Protein AF-A0A9E1VPG2-F1 (afdb_monomer)

Sequence (49 aa):
MILLTGSTGGIGSLIVKNLSKIDKVIALYNNTKPDYKIDNVIYVQVDIT

Radius of gyration: 9.74 Å; Cα contacts (8 Å, |Δi|>4): 83; chains: 1; bounding box: 20×21×27 Å

Secondary structure (DSSP, 8-state):
-EEETTTTSHHHHHHHHHHTTTS-EEEEESS---SS--TTEEEEE----

Foldseek 3Di:
DEEAEPCPDDVNVVCVQVVQVVAQYEYEDEPDDDPDDHPSYDYDYDDPD

Nearest PDB structures (foldseek):
  2plw-assembly1_A  TM=6.476E-01  e=3.089E-01  Plasmodium falciparum 3D7
  1zg3-assembly1_A  TM=5.687E-01  e=3.814E-01  Medicago truncatula
  7qsg-assembly1_A  TM=6.423E-01  e=7.700E-01  Mycolicibacterium hassiacum
  6i5z-assembly2_C  TM=5.418E-01  e=1.668E+00  Papaver somniferum
  6a2p-assembly1_B  TM=5.356E-01  e=2.727E+00  Plasmodium falciparum

Structure (mmCIF, N/CA/C/O backbone):
data_AF-A0A9E1VPG2-F1
#
_entry.id   AF-A0A9E1VPG2-F1
#
loop_
_atom_site.group_PDB
_atom_site.id
_atom_site.type_symbol
_atom_site.label_atom_id
_atom_site.label_alt_id
_atom_site.label_comp_id
_atom_site.label_asym_id
_atom_site.label_entity_id
_atom_site.label_seq_id
_atom_site.pdbx_PDB_ins_code
_atom_site.Cartn_x
_atom_site.Cartn_y
_atom_site.Cartn_z
_atom_site.occupancy
_atom_site.B_iso_or_equiv
_atom_site.auth_seq_id
_atom_site.auth_comp_id
_atom_site.auth_asym_id
_atom_site.auth_atom_id
_atom_site.pdbx_PDB_model_num
ATOM 1 N N . MET A 1 1 ? -12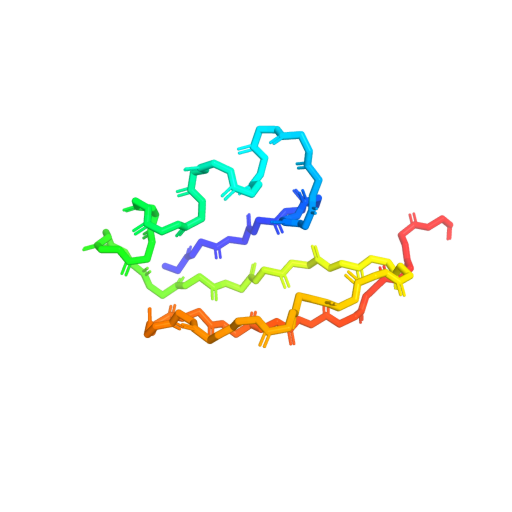.278 7.900 6.316 1.00 92.44 1 MET A N 1
ATOM 2 C CA . MET A 1 1 ? -11.732 7.215 5.130 1.00 92.44 1 MET A CA 1
ATOM 3 C C . MET A 1 1 ? -10.411 7.870 4.752 1.00 92.44 1 MET A C 1
ATOM 5 O O . MET A 1 1 ? -10.344 9.093 4.768 1.00 92.44 1 MET A O 1
ATOM 9 N N . ILE A 1 2 ? -9.379 7.090 4.414 1.00 97.88 2 ILE A N 1
ATOM 10 C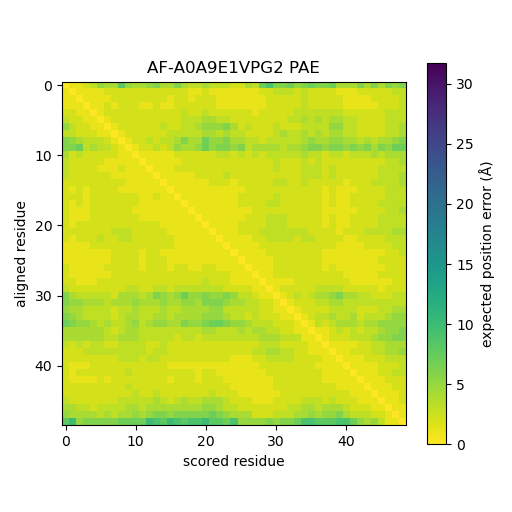 CA . ILE A 1 2 ? -8.028 7.575 4.074 1.00 97.88 2 ILE A CA 1
ATOM 11 C C . ILE A 1 2 ? -7.686 7.186 2.630 1.00 97.88 2 ILE A C 1
ATOM 13 O O . ILE A 1 2 ? -7.836 6.024 2.255 1.00 97.88 2 ILE A O 1
ATOM 17 N N . LEU A 1 3 ? -7.199 8.138 1.829 1.00 96.94 3 LEU A N 1
ATOM 18 C CA . LEU A 1 3 ? -6.662 7.890 0.488 1.00 96.94 3 LEU A CA 1
ATOM 19 C C . LEU A 1 3 ? -5.131 7.914 0.546 1.00 96.94 3 LEU A C 1
ATOM 21 O O . LEU A 1 3 ? -4.551 8.916 0.956 1.00 96.94 3 LEU A O 1
ATOM 25 N N . LEU A 1 4 ? -4.481 6.823 0.140 1.00 96.56 4 LEU A N 1
ATOM 26 C CA . LEU A 1 4 ? -3.025 6.690 0.168 1.00 96.56 4 LEU A CA 1
ATOM 27 C C . LEU A 1 4 ? -2.475 6.521 -1.250 1.00 96.56 4 LEU A C 1
ATOM 29 O O . LEU A 1 4 ? -2.578 5.446 -1.841 1.00 96.56 4 LEU A O 1
ATOM 33 N N . THR A 1 5 ? -1.852 7.570 -1.783 1.00 94.38 5 THR A N 1
ATOM 34 C CA . THR A 1 5 ? -1.099 7.515 -3.044 1.00 94.38 5 THR A CA 1
ATOM 35 C C . THR A 1 5 ? 0.283 6.903 -2.823 1.00 94.38 5 THR A C 1
ATOM 37 O O . THR A 1 5 ? 0.890 7.120 -1.777 1.00 94.38 5 THR A O 1
ATOM 40 N N . GLY A 1 6 ? 0.803 6.147 -3.795 1.00 91.62 6 GLY A N 1
ATOM 41 C CA . GLY A 1 6 ? 2.109 5.488 -3.647 1.00 91.62 6 GLY A CA 1
ATOM 42 C C . GLY A 1 6 ? 2.107 4.377 -2.590 1.00 91.62 6 GLY A C 1
ATOM 43 O O . GLY A 1 6 ? 3.123 4.116 -1.954 1.00 91.62 6 GLY A O 1
ATOM 44 N N . SER A 1 7 ? 0.962 3.721 -2.386 1.00 93.69 7 SER A N 1
ATOM 45 C CA . SER A 1 7 ? 0.756 2.739 -1.312 1.00 93.69 7 SER A CA 1
ATOM 46 C C . SER A 1 7 ? 1.628 1.480 -1.412 1.00 93.69 7 SER A C 1
ATOM 48 O O . SER A 1 7 ? 1.778 0.759 -0.428 1.00 93.69 7 SER A O 1
ATOM 50 N N . THR A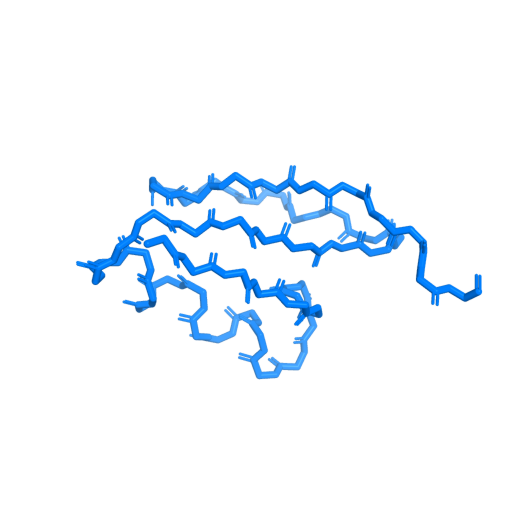 1 8 ? 2.209 1.215 -2.583 1.00 92.19 8 THR A N 1
ATOM 51 C CA . THR A 1 8 ? 3.012 0.018 -2.866 1.00 92.19 8 THR A CA 1
ATOM 52 C C . THR A 1 8 ? 4.517 0.272 -2.880 1.00 92.19 8 THR A C 1
ATOM 54 O O . THR A 1 8 ? 5.283 -0.668 -3.069 1.00 92.19 8 THR A O 1
ATOM 57 N N . GLY A 1 9 ? 4.962 1.509 -2.633 1.00 90.12 9 GLY A N 1
ATOM 58 C CA . GLY A 1 9 ? 6.378 1.877 -2.622 1.00 90.12 9 GLY A CA 1
ATOM 59 C C . GLY A 1 9 ? 6.770 2.747 -1.429 1.00 90.12 9 GLY A C 1
ATOM 60 O O . GLY A 1 9 ? 5.933 3.403 -0.808 1.00 90.12 9 GLY A O 1
ATOM 61 N N . GLY A 1 10 ? 8.070 2.763 -1.122 1.00 89.88 10 GLY A N 1
ATOM 62 C CA . GLY A 1 10 ? 8.675 3.658 -0.132 1.00 89.88 10 GLY A CA 1
ATOM 63 C C . GLY A 1 10 ? 7.964 3.658 1.224 1.00 89.88 10 GLY A C 1
ATOM 64 O O . GLY A 1 10 ? 7.753 2.616 1.833 1.00 89.88 10 GLY A O 1
ATOM 65 N N . ILE A 1 11 ? 7.595 4.849 1.700 1.00 92.94 11 ILE A N 1
ATOM 66 C CA . ILE A 1 11 ? 6.930 5.037 2.999 1.00 92.94 11 ILE A CA 1
ATOM 67 C C . ILE A 1 11 ? 5.491 4.496 2.973 1.00 92.94 11 ILE A C 1
ATOM 69 O O . ILE A 1 11 ? 5.010 3.995 3.989 1.00 92.94 11 ILE A O 1
ATOM 73 N N . GLY A 1 12 ? 4.813 4.545 1.820 1.00 94.00 12 GLY A N 1
ATOM 74 C CA . GLY A 1 12 ? 3.420 4.117 1.677 1.00 94.00 12 GLY A CA 1
ATOM 75 C C . GLY A 1 12 ? 3.205 2.658 2.080 1.00 94.00 12 GLY A C 1
ATOM 76 O O . GLY A 1 12 ? 2.269 2.357 2.825 1.00 94.00 12 GLY A O 1
ATOM 77 N N . SER A 1 13 ? 4.121 1.770 1.686 1.00 94.12 13 SER A N 1
ATOM 78 C CA . SER A 1 13 ? 4.054 0.345 2.035 1.00 94.12 13 SER A CA 1
ATOM 79 C C . SER A 1 13 ? 4.292 0.077 3.527 1.00 94.12 13 SER A C 1
ATOM 81 O O . SER A 1 13 ? 3.753 -0.885 4.072 1.00 94.12 13 SER A O 1
ATOM 83 N N . LEU A 1 14 ? 5.042 0.944 4.216 1.00 95.12 14 LEU A N 1
ATOM 84 C CA . LEU A 1 14 ? 5.321 0.818 5.650 1.00 95.12 14 LEU A CA 1
ATOM 85 C C . LEU A 1 14 ? 4.146 1.287 6.518 1.00 95.12 14 LEU A C 1
ATOM 87 O O . LEU A 1 14 ? 3.922 0.749 7.605 1.00 95.12 14 LEU A O 1
ATOM 91 N N . ILE A 1 15 ? 3.387 2.287 6.058 1.00 96.56 15 ILE A N 1
ATOM 92 C CA . ILE A 1 15 ? 2.339 2.923 6.870 1.00 96.56 15 ILE A CA 1
ATOM 93 C C . ILE A 1 15 ? 0.936 2.375 6.607 1.00 96.56 15 ILE A C 1
ATOM 95 O O . ILE A 1 15 ? 0.086 2.471 7.493 1.00 96.56 15 ILE A O 1
ATOM 99 N N . VAL A 1 16 ? 0.679 1.759 5.445 1.00 96.50 16 VAL A N 1
ATOM 100 C CA . VAL A 1 16 ? -0.668 1.312 5.035 1.00 96.50 16 VAL A CA 1
ATOM 101 C C . VAL A 1 16 ? -1.350 0.410 6.073 1.00 96.50 16 VAL A C 1
ATOM 103 O O . VAL A 1 16 ? -2.529 0.597 6.368 1.00 96.50 16 VAL A O 1
ATOM 106 N N . LYS A 1 17 ? -0.601 -0.498 6.716 1.00 96.00 17 LYS A N 1
ATOM 107 C CA . LYS A 1 17 ? -1.117 -1.386 7.775 1.00 96.00 17 LYS A CA 1
ATOM 108 C C . LYS A 1 17 ? -1.474 -0.650 9.068 1.00 96.00 17 LYS A C 1
ATOM 110 O O . LYS A 1 17 ? -2.334 -1.100 9.817 1.00 96.00 17 LYS A O 1
ATOM 115 N N . ASN A 1 18 ? -0.786 0.443 9.383 1.00 97.31 18 ASN A N 1
ATOM 116 C CA . ASN A 1 18 ? -1.111 1.239 10.565 1.00 97.31 18 ASN A CA 1
ATOM 117 C C . ASN A 1 18 ? -2.313 2.141 10.291 1.00 97.31 18 ASN A C 1
ATOM 119 O O . ASN A 1 18 ? -3.190 2.252 11.142 1.00 97.31 18 ASN A O 1
ATOM 123 N N . LEU A 1 19 ? -2.401 2.702 9.083 1.00 97.38 19 LEU A N 1
ATOM 124 C CA . LEU A 1 19 ? -3.549 3.500 8.655 1.00 97.38 19 LEU A CA 1
ATOM 125 C C . LEU A 1 19 ? -4.838 2.668 8.598 1.00 97.38 19 LEU A C 1
ATOM 127 O O . LEU A 1 19 ? -5.886 3.166 9.001 1.00 97.38 19 LEU A O 1
ATOM 131 N N . SER A 1 20 ? -4.761 1.391 8.203 1.00 97.25 20 SER A N 1
ATOM 132 C CA . SER A 1 20 ? -5.934 0.504 8.136 1.00 97.25 20 SER A CA 1
ATOM 133 C C . SER A 1 20 ? -6.583 0.206 9.492 1.00 97.25 20 SER A C 1
ATOM 135 O O . SER A 1 20 ? -7.758 -0.163 9.544 1.00 97.25 20 SER A O 1
ATOM 137 N N . LYS A 1 21 ? -5.839 0.390 10.592 1.00 97.94 21 LYS A N 1
ATOM 138 C CA . LYS A 1 21 ? -6.347 0.273 11.969 1.00 97.94 21 LYS A CA 1
ATOM 139 C C . LYS A 1 21 ? -7.110 1.514 12.431 1.00 97.94 21 LYS A C 1
ATOM 141 O O . LYS A 1 21 ? -7.870 1.422 13.386 1.00 97.94 21 LYS A O 1
ATOM 146 N N . ILE A 1 22 ? -6.862 2.662 11.802 1.00 97.62 22 ILE A N 1
ATOM 147 C CA . ILE A 1 22 ? -7.488 3.941 12.155 1.00 97.62 22 ILE A CA 1
ATOM 148 C C . ILE A 1 22 ? -8.801 4.090 11.389 1.00 97.62 22 ILE A C 1
ATOM 150 O O . ILE A 1 22 ? -9.816 4.469 11.964 1.00 97.62 22 ILE A O 1
ATOM 154 N N . ASP A 1 23 ? -8.781 3.791 10.089 1.00 97.94 23 ASP A N 1
ATOM 155 C CA . ASP A 1 23 ? -9.931 3.960 9.206 1.00 97.94 23 ASP A CA 1
ATOM 156 C C . ASP A 1 23 ? -9.786 3.087 7.948 1.00 97.94 23 ASP A C 1
ATOM 158 O O . ASP A 1 23 ? -8.726 2.520 7.678 1.00 97.94 23 ASP A O 1
ATOM 162 N N . LYS A 1 24 ? -10.847 2.994 7.143 1.00 98.00 24 LYS A N 1
ATOM 163 C CA . LYS A 1 24 ? -10.818 2.357 5.825 1.00 98.00 24 LYS A CA 1
ATOM 164 C C . LYS A 1 24 ? -9.843 3.085 4.903 1.00 98.00 24 LYS A C 1
ATOM 166 O O . LYS A 1 24 ? -9.965 4.298 4.703 1.00 98.00 24 LYS A O 1
ATOM 171 N N . VAL A 1 25 ? -8.932 2.331 4.290 1.00 98.25 25 VAL A N 1
ATOM 172 C CA . VAL A 1 25 ? -7.907 2.858 3.382 1.00 98.25 25 VAL A CA 1
ATOM 173 C C . VAL A 1 25 ? -8.219 2.482 1.936 1.00 98.25 25 VAL A C 1
ATOM 175 O O . VAL A 1 25 ? -8.449 1.316 1.613 1.00 98.25 25 VAL A O 1
ATOM 178 N N . ILE A 1 26 ? -8.170 3.473 1.049 1.00 97.88 26 ILE A N 1
ATOM 179 C CA . ILE A 1 26 ? -8.094 3.282 -0.399 1.00 97.88 26 ILE A CA 1
ATOM 180 C C . ILE A 1 26 ? -6.634 3.511 -0.797 1.00 97.88 26 ILE A C 1
ATOM 182 O O . ILE A 1 26 ? -6.117 4.623 -0.716 1.00 97.88 26 ILE A O 1
ATOM 186 N N . ALA A 1 27 ? -5.956 2.436 -1.170 1.00 96.94 27 ALA A N 1
ATOM 187 C CA . ALA A 1 27 ? -4.534 2.389 -1.461 1.00 96.94 27 ALA A CA 1
ATOM 188 C C . ALA A 1 27 ? -4.319 2.400 -2.983 1.00 96.94 27 ALA A C 1
ATOM 190 O O . ALA A 1 27 ? -4.694 1.455 -3.678 1.00 96.94 27 ALA A O 1
ATOM 191 N N . LEU A 1 28 ? -3.739 3.480 -3.510 1.00 96.19 28 LEU A N 1
ATOM 192 C CA . LEU A 1 28 ? -3.504 3.639 -4.944 1.00 96.19 28 LEU A CA 1
ATOM 193 C C . LEU A 1 28 ? -2.138 3.083 -5.347 1.00 96.19 28 LEU A C 1
ATOM 195 O O . LEU A 1 28 ? -1.142 3.284 -4.637 1.00 96.19 28 LEU A O 1
ATOM 199 N N . TYR A 1 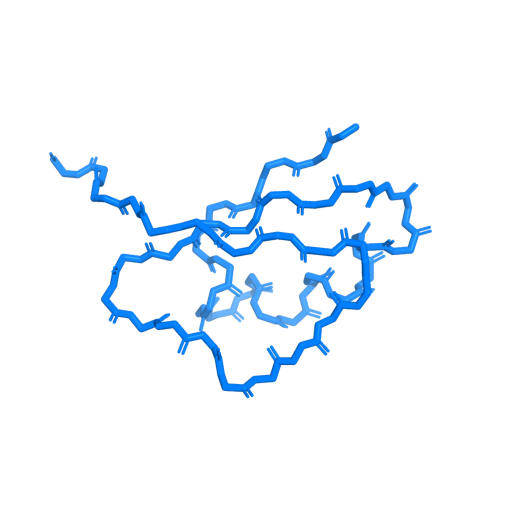29 ? -2.089 2.426 -6.502 1.00 95.25 29 TYR A N 1
ATOM 200 C CA . TYR A 1 29 ? -0.862 1.956 -7.144 1.00 95.25 29 TYR A CA 1
ATOM 201 C C . TYR A 1 29 ? -0.905 2.225 -8.650 1.00 95.25 29 TYR A C 1
ATOM 203 O O . TYR A 1 29 ? -1.985 2.264 -9.229 1.00 95.25 29 TYR A O 1
ATOM 211 N N . ASN A 1 30 ? 0.264 2.391 -9.276 1.00 94.69 30 ASN A N 1
ATOM 212 C CA . ASN A 1 30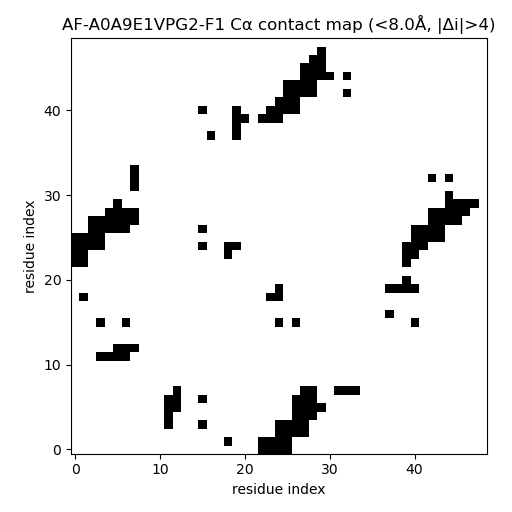 ? 0.358 2.560 -10.729 1.00 94.69 30 ASN A CA 1
ATOM 213 C C . ASN A 1 30 ? 0.570 1.200 -11.420 1.00 94.69 30 ASN A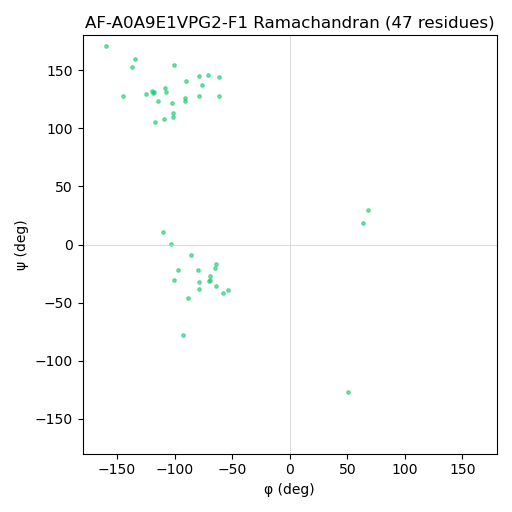 C 1
ATOM 215 O O . ASN A 1 30 ? -0.378 0.579 -11.887 1.00 94.69 30 ASN A O 1
ATOM 219 N N . ASN A 1 31 ? 1.801 0.679 -11.392 1.00 93.19 31 ASN A N 1
ATOM 220 C CA . ASN A 1 31 ? 2.156 -0.535 -12.142 1.00 93.19 31 ASN A CA 1
ATOM 221 C C . ASN A 1 31 ? 2.191 -1.807 -11.286 1.00 93.19 31 ASN A C 1
ATOM 223 O O . ASN A 1 31 ? 1.911 -2.898 -11.774 1.00 93.19 31 ASN A O 1
ATOM 227 N N . THR A 1 32 ? 2.523 -1.676 -10.000 1.00 91.44 32 THR A N 1
ATOM 228 C CA . THR A 1 32 ? 2.754 -2.828 -9.121 1.00 91.44 32 THR A CA 1
ATOM 229 C C . THR A 1 32 ? 1.630 -2.953 -8.111 1.00 91.44 32 THR A C 1
ATOM 231 O O . THR A 1 32 ? 1.555 -2.160 -7.170 1.00 91.44 32 THR A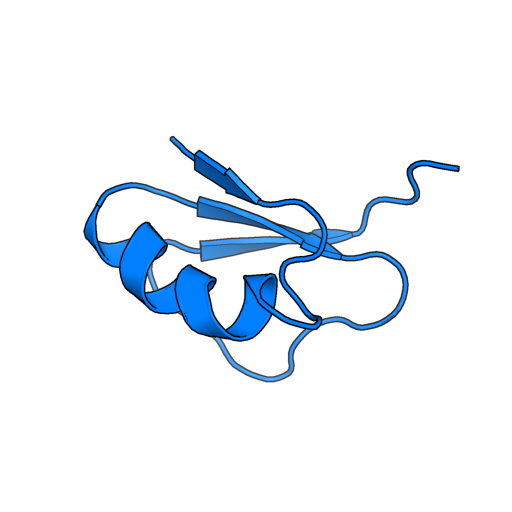 O 1
ATOM 234 N N . LYS A 1 33 ? 0.780 -3.965 -8.290 1.00 90.94 33 LYS A N 1
ATOM 235 C CA . LYS A 1 33 ? -0.197 -4.390 -7.284 1.00 90.94 33 LYS A CA 1
ATOM 236 C C . LYS A 1 33 ? 0.522 -5.185 -6.184 1.00 90.94 33 LYS A C 1
ATOM 238 O O . LYS A 1 33 ? 1.358 -6.021 -6.524 1.00 90.94 33 LYS A O 1
ATOM 243 N N . PRO A 1 34 ? 0.213 -4.975 -4.894 1.00 88.88 34 PRO A N 1
ATOM 244 C CA . 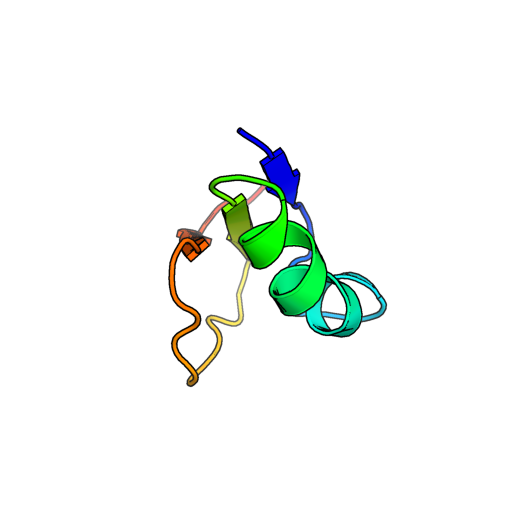PRO A 1 34 ? 0.781 -5.804 -3.840 1.00 88.88 34 PRO A CA 1
ATOM 245 C C . PRO A 1 34 ? 0.175 -7.214 -3.879 1.00 88.88 34 PRO A C 1
ATOM 247 O O . PRO A 1 34 ? -1.001 -7.392 -4.204 1.00 88.88 34 PRO A O 1
ATOM 250 N N . ASP A 1 35 ? 0.989 -8.211 -3.544 1.00 90.56 35 ASP A N 1
ATOM 251 C CA . ASP A 1 35 ? 0.639 -9.637 -3.496 1.00 90.56 35 ASP A CA 1
ATOM 252 C C . ASP A 1 35 ? 0.022 -10.066 -2.152 1.00 90.56 35 ASP A C 1
ATOM 254 O O . ASP A 1 35 ? -0.524 -11.161 -2.025 1.00 90.56 35 ASP A O 1
ATOM 258 N N . TYR A 1 36 ? 0.046 -9.181 -1.159 1.00 89.06 36 TYR A N 1
ATOM 259 C CA . TYR A 1 36 ? -0.561 -9.376 0.150 1.00 89.06 36 TYR A CA 1
ATOM 260 C C . TYR A 1 36 ? -1.913 -8.664 0.278 1.00 89.06 36 TYR A C 1
ATOM 262 O O . TYR A 1 36 ? -2.194 -7.646 -0.359 1.00 89.06 36 TYR A O 1
ATOM 270 N N . LYS A 1 37 ? -2.755 -9.182 1.176 1.00 91.75 37 LYS A N 1
ATOM 271 C CA . LYS A 1 37 ? -4.036 -8.575 1.548 1.00 91.75 37 LYS A CA 1
ATOM 272 C C . LYS A 1 37 ? -3.942 -7.988 2.953 1.00 91.75 37 LYS A C 1
ATOM 274 O O . LYS A 1 37 ? -3.439 -8.640 3.864 1.00 91.75 37 LYS A O 1
ATOM 279 N N . ILE A 1 38 ? -4.449 -6.769 3.124 1.00 95.00 38 ILE A N 1
ATOM 280 C CA . ILE A 1 38 ? -4.602 -6.122 4.430 1.00 95.00 38 ILE A CA 1
ATOM 281 C C . ILE A 1 38 ? -6.088 -5.858 4.642 1.00 95.00 38 ILE A C 1
ATOM 283 O O . ILE A 1 38 ? -6.757 -5.304 3.768 1.00 95.00 38 ILE A O 1
ATOM 287 N N . ASP A 1 39 ? -6.604 -6.254 5.802 1.00 96.25 39 ASP A N 1
ATOM 288 C CA . ASP A 1 39 ? -7.983 -5.959 6.170 1.00 96.25 39 ASP A CA 1
ATOM 289 C C . ASP A 1 39 ? -8.213 -4.449 6.235 1.00 96.25 39 ASP A C 1
ATOM 291 O O . ASP A 1 39 ? -7.341 -3.681 6.646 1.00 96.25 39 ASP A O 1
ATOM 295 N N . ASN A 1 40 ? -9.410 -4.031 5.821 1.00 97.00 40 ASN A N 1
ATOM 296 C CA . ASN A 1 40 ? -9.804 -2.624 5.753 1.00 97.00 40 ASN A CA 1
ATOM 297 C C . ASN A 1 40 ? -8.987 -1.775 4.749 1.00 97.00 40 ASN A C 1
ATOM 299 O O . ASN A 1 40 ? -9.008 -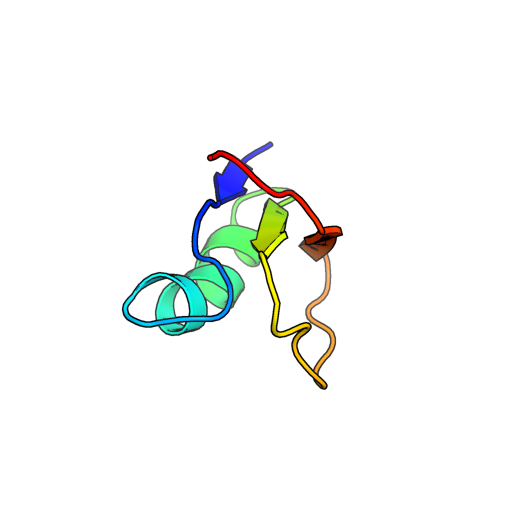0.544 4.810 1.00 97.00 40 ASN A O 1
ATOM 303 N N . VAL A 1 41 ? -8.301 -2.425 3.797 1.00 97.81 41 VAL A N 1
ATOM 304 C CA . VAL A 1 41 ? -7.596 -1.783 2.678 1.00 97.81 41 VAL A CA 1
ATOM 305 C C . VAL A 1 41 ? -8.170 -2.262 1.348 1.00 97.81 41 VAL A C 1
ATOM 307 O O . VAL A 1 41 ? -8.329 -3.460 1.113 1.00 97.81 41 VAL A O 1
ATOM 310 N N . ILE A 1 42 ? -8.454 -1.320 0.451 1.00 97.19 42 ILE A N 1
ATOM 311 C CA . ILE A 1 42 ? -8.826 -1.593 -0.939 1.00 97.19 42 ILE A CA 1
ATOM 312 C C . ILE A 1 42 ? -7.725 -1.048 -1.838 1.00 97.19 42 ILE A C 1
ATOM 314 O O . ILE A 1 42 ? -7.433 0.144 -1.792 1.00 97.19 42 ILE A O 1
ATOM 318 N N . TYR A 1 43 ? -7.144 -1.909 -2.670 1.00 96.50 43 TYR A N 1
ATOM 319 C CA . TYR A 1 43 ? -6.143 -1.506 -3.653 1.00 96.50 43 TYR A CA 1
ATOM 320 C C . TYR A 1 43 ? -6.799 -1.141 -4.981 1.00 96.50 43 TYR A C 1
ATOM 322 O O . TYR A 1 43 ? -7.524 -1.955 -5.555 1.00 96.50 43 TYR A O 1
ATOM 330 N N . VAL A 1 44 ? -6.509 0.058 -5.484 1.00 96.25 44 VAL A N 1
ATOM 331 C CA . VAL A 1 44 ? -7.049 0.585 -6.745 1.00 96.25 44 VAL A CA 1
ATOM 332 C C . VAL A 1 44 ? -5.894 0.995 -7.651 1.00 96.25 44 VAL A C 1
ATOM 334 O O . VAL A 1 44 ? -4.992 1.714 -7.222 1.00 96.25 44 VAL A O 1
ATOM 337 N N . GLN A 1 45 ? -5.916 0.520 -8.896 1.00 96.38 45 GLN A N 1
ATOM 338 C CA . GLN A 1 45 ? -4.934 0.926 -9.893 1.00 96.38 45 GLN A CA 1
ATOM 339 C C . GLN A 1 45 ? -5.314 2.295 -10.451 1.00 96.38 45 GLN A C 1
ATOM 341 O O . GLN A 1 45 ? -6.456 2.472 -10.875 1.00 96.38 45 GLN A O 1
ATOM 346 N N . VAL A 1 46 ? -4.383 3.246 -10.446 1.00 95.56 46 VAL A N 1
ATOM 347 C CA . VAL A 1 46 ? -4.582 4.589 -10.999 1.00 95.56 46 VAL A CA 1
ATOM 348 C C . VAL A 1 46 ? -3.276 5.073 -11.621 1.00 95.56 46 VAL A C 1
ATOM 350 O O . VAL A 1 46 ? -2.237 5.079 -10.958 1.00 95.56 46 VAL A O 1
ATOM 353 N N . ASP A 1 47 ? -3.359 5.515 -12.873 1.00 94.06 47 ASP A N 1
ATOM 354 C CA . ASP A 1 47 ? -2.339 6.353 -13.499 1.00 94.06 47 ASP A CA 1
ATOM 355 C C . ASP A 1 47 ? -2.706 7.823 -13.252 1.00 94.06 47 ASP A C 1
ATOM 357 O O . ASP A 1 47 ? -3.836 8.233 -13.518 1.00 94.06 47 ASP A O 1
ATOM 361 N N . ILE A 1 48 ? -1.786 8.578 -12.651 1.00 87.44 48 ILE A N 1
ATOM 362 C CA . ILE A 1 48 ? -1.978 9.986 -12.256 1.00 87.44 48 ILE A CA 1
ATOM 363 C C . ILE A 1 48 ? -1.142 10.949 -13.108 1.00 87.44 48 ILE A C 1
ATOM 365 O O . ILE A 1 48 ? -0.984 12.112 -12.732 1.00 87.44 48 ILE A O 1
ATOM 369 N N . THR A 1 49 ? -0.556 10.434 -14.190 1.00 86.38 49 THR A N 1
ATOM 370 C CA . THR A 1 49 ? 0.275 11.185 -15.135 1.00 86.38 49 THR A CA 1
ATOM 371 C C . THR A 1 49 ? -0.580 11.903 -16.172 1.00 86.38 49 THR A C 1
ATOM 373 O O . THR A 1 49 ? -1.642 11.359 -16.549 1.00 86.38 49 THR A O 1
#

pLDDT: mean 94.6, std 3.07, range [86.38, 98.25]

Mean predicted aligned error: 2.4 Å

Solvent-accessible surface area (backbone atoms only — not comparable to full-atom values): 2985 Å² total; per-residue (Å²): 119,44,82,37,73,52,28,66,43,80,67,30,52,72,43,49,72,61,48,27,74,77,35,49,27,42,30,28,25,65,88,58,81,73,93,71,88,56,77,54,52,45,80,44,80,49,84,89,124